Protein AF-A0A0Q0CYH7-F1 (afdb_monomer_lite)

Foldseek 3Di:
DDPDDDDPCQQVDDPPPPPDGVVVVVVVVVVVVVVVVVVVVVD

Structure (mmCIF, N/CA/C/O backbone):
data_AF-A0A0Q0CYH7-F1
#
_entry.id   AF-A0A0Q0CYH7-F1
#
loop_
_atom_site.group_PDB
_atom_site.id
_atom_site.type_symbol
_atom_site.label_atom_id
_atom_site.label_alt_id
_atom_site.label_comp_id
_atom_site.label_asym_id
_atom_site.label_enti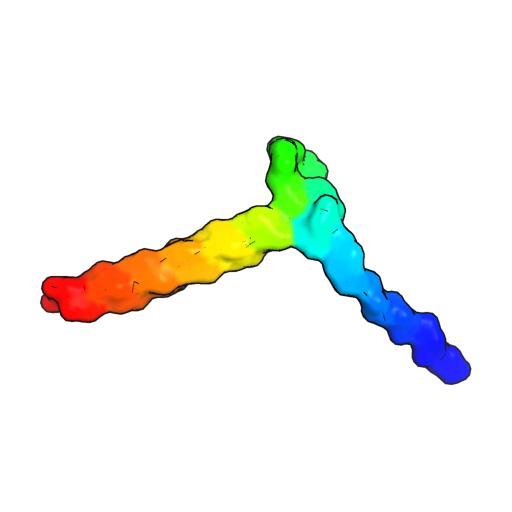ty_id
_atom_site.label_seq_id
_atom_site.pdbx_PDB_ins_code
_atom_site.Cartn_x
_atom_site.Cartn_y
_atom_site.Cartn_z
_atom_site.occupancy
_atom_site.B_iso_or_equiv
_atom_site.auth_seq_id
_atom_site.auth_comp_id
_atom_site.auth_asym_id
_atom_site.auth_atom_id
_atom_site.pdbx_PDB_model_num
ATOM 1 N N . MET A 1 1 ? -5.678 -16.724 32.336 1.00 52.72 1 MET A N 1
ATOM 2 C CA . MET A 1 1 ? -5.349 -17.177 30.965 1.00 52.72 1 MET A CA 1
ATOM 3 C C . MET A 1 1 ? -5.620 -16.006 30.033 1.00 52.72 1 MET A C 1
ATOM 5 O O . MET A 1 1 ? -6.674 -15.402 30.181 1.00 52.72 1 MET A O 1
ATOM 9 N N . MET A 1 2 ? -4.669 -15.603 29.183 1.00 71.19 2 MET A N 1
ATOM 10 C CA . MET A 1 2 ? -4.854 -14.423 28.327 1.00 71.19 2 MET A CA 1
ATOM 11 C C . MET A 1 2 ? -5.884 -14.697 27.237 1.00 71.19 2 MET A C 1
ATOM 13 O O . MET A 1 2 ? -5.634 -15.477 26.327 1.00 71.19 2 MET A O 1
ATOM 17 N N . ASN A 1 3 ? -7.030 -14.030 27.344 1.00 78.56 3 ASN A N 1
ATOM 18 C CA . ASN A 1 3 ? -8.109 -14.062 26.364 1.00 78.56 3 ASN A CA 1
ATOM 19 C C . ASN A 1 3 ? -7.950 -12.902 25.367 1.00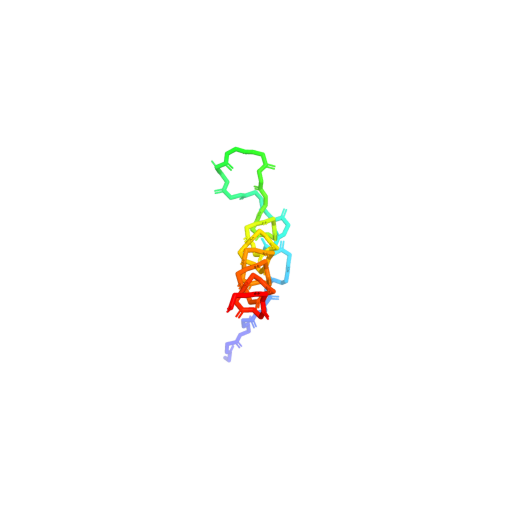 78.56 3 ASN A C 1
ATOM 21 O O . ASN A 1 3 ? -8.841 -12.062 25.221 1.00 78.56 3 ASN A O 1
ATOM 25 N N . TYR A 1 4 ? -6.769 -12.788 24.756 1.00 83.88 4 TYR A N 1
ATOM 26 C CA . TYR A 1 4 ? -6.556 -11.791 23.714 1.00 83.88 4 TYR A CA 1
ATOM 27 C C . TYR A 1 4 ? -7.243 -12.268 22.436 1.00 83.88 4 TYR A C 1
ATOM 29 O O . TYR A 1 4 ? -6.859 -13.279 21.851 1.00 83.88 4 TYR A O 1
ATOM 37 N N . ASN A 1 5 ? -8.279 -11.538 22.038 1.00 83.62 5 ASN A N 1
ATOM 38 C CA . ASN A 1 5 ? -9.003 -11.771 20.802 1.00 83.62 5 ASN A CA 1
ATOM 39 C C . ASN A 1 5 ? -8.458 -10.797 19.763 1.00 83.62 5 ASN A C 1
ATOM 41 O O . ASN A 1 5 ? -8.524 -9.582 19.943 1.00 83.62 5 ASN A O 1
ATOM 45 N N . TRP A 1 6 ? -7.872 -11.349 18.708 1.00 91.19 6 TRP A N 1
ATOM 46 C CA . TRP A 1 6 ? -7.317 -10.571 17.612 1.00 91.19 6 TRP A CA 1
ATOM 47 C C . TRP A 1 6 ? -8.426 -9.829 16.850 1.00 91.19 6 TRP A C 1
ATOM 49 O O . TRP A 1 6 ? -9.425 -10.433 16.459 1.00 91.19 6 TRP A O 1
ATOM 59 N N . ASP A 1 7 ? -8.230 -8.530 16.609 1.00 91.19 7 ASP A N 1
ATOM 60 C CA . ASP A 1 7 ? -9.177 -7.678 15.883 1.00 91.19 7 ASP A CA 1
ATOM 61 C C . ASP A 1 7 ? -8.768 -7.523 14.412 1.00 91.19 7 ASP A C 1
ATOM 63 O O . ASP A 1 7 ? -8.012 -6.624 14.043 1.00 91.19 7 ASP A O 1
ATOM 67 N N . TRP A 1 8 ? -9.318 -8.381 13.549 1.00 93.00 8 TRP A N 1
ATOM 68 C CA . TRP A 1 8 ? -9.170 -8.253 12.095 1.00 93.00 8 TRP A CA 1
ATOM 69 C C . TRP A 1 8 ? -9.822 -6.980 11.531 1.00 93.00 8 TRP A C 1
ATOM 71 O O . TRP A 1 8 ? -9.462 -6.542 10.440 1.00 93.00 8 TRP A O 1
ATOM 81 N N . GLY A 1 9 ? -10.751 -6.352 12.259 1.00 94.88 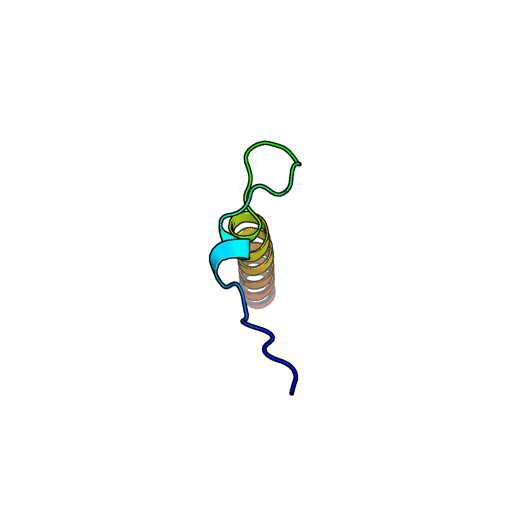9 GLY A N 1
ATOM 82 C CA . GLY A 1 9 ? -11.430 -5.130 11.829 1.00 94.88 9 GLY A CA 1
ATOM 83 C C . GLY A 1 9 ? -10.525 -3.897 11.807 1.00 94.88 9 GLY A C 1
ATOM 84 O O . GLY A 1 9 ? -10.902 -2.880 11.226 1.00 94.88 9 GLY A O 1
ATOM 85 N N . VAL A 1 10 ? -9.323 -3.972 12.392 1.00 93.62 10 VAL A N 1
ATOM 86 C CA . VAL A 1 10 ? -8.358 -2.863 12.425 1.00 93.62 10 VAL A CA 1
ATOM 87 C C . VAL A 1 10 ? -7.988 -2.346 11.032 1.00 93.62 10 VAL A C 1
ATOM 89 O O . VAL A 1 10 ? -7.794 -1.146 10.867 1.00 93.62 10 VAL A O 1
ATOM 92 N N . PHE A 1 11 ? -7.971 -3.213 10.018 1.00 94.75 11 PHE A N 1
ATOM 93 C CA . PHE A 1 11 ? -7.619 -2.840 8.648 1.00 94.75 11 PHE A CA 1
ATOM 94 C C . PHE A 1 11 ? -8.567 -1.799 8.042 1.00 94.75 11 PHE A C 1
ATOM 96 O O . PHE A 1 11 ? -8.128 -0.942 7.282 1.00 94.75 11 PHE A O 1
ATOM 103 N N . PHE A 1 12 ? -9.844 -1.823 8.425 1.00 95.38 12 PHE A N 1
ATOM 104 C CA . PHE A 1 12 ? -10.862 -0.899 7.915 1.00 95.38 12 PHE A CA 1
ATOM 105 C C . PHE A 1 12 ? -11.005 0.369 8.762 1.00 95.38 12 PHE A C 1
ATOM 107 O O . PHE A 1 12 ? -11.859 1.211 8.484 1.00 95.38 12 PHE A O 1
ATOM 114 N N . LYS A 1 13 ? -10.199 0.517 9.819 1.00 95.06 13 LYS A N 1
ATOM 115 C CA . LYS A 1 13 ? -10.197 1.733 10.634 1.00 95.06 13 LYS A CA 1
ATOM 116 C C . LYS A 1 13 ? -9.446 2.837 9.895 1.00 95.06 13 LYS A C 1
ATOM 118 O O . LYS A 1 13 ? -8.439 2.580 9.236 1.00 95.06 13 LYS A O 1
ATOM 123 N N 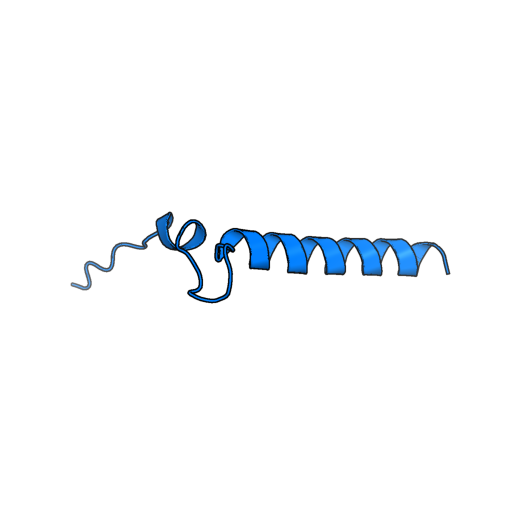. SER A 1 14 ? -9.941 4.066 10.033 1.00 93.19 14 SER A N 1
ATOM 124 C CA . SER A 1 14 ? -9.235 5.250 9.546 1.00 93.19 14 SER A CA 1
ATOM 125 C C . SER A 1 14 ? -7.913 5.409 10.292 1.00 93.19 14 SER A C 1
ATOM 127 O O . SER A 1 14 ? -7.845 5.199 11.506 1.00 93.19 14 SER A O 1
ATOM 129 N N . THR A 1 15 ? -6.874 5.806 9.567 1.00 89.44 15 THR A N 1
ATOM 130 C CA . THR A 1 15 ? -5.542 6.070 10.129 1.00 89.44 15 THR A CA 1
ATOM 131 C C . THR A 1 15 ? -5.470 7.407 10.875 1.00 89.44 15 THR A C 1
ATOM 133 O O . THR A 1 15 ? -4.465 7.700 11.520 1.00 89.44 15 THR A O 1
ATOM 136 N N . GLY A 1 16 ? -6.513 8.242 10.778 1.00 87.81 16 GLY A N 1
ATOM 137 C CA . GLY A 1 16 ? -6.494 9.631 11.245 1.00 87.81 16 GLY A CA 1
ATOM 138 C C . GLY A 1 16 ? -5.695 10.572 10.336 1.00 87.81 16 GLY A C 1
ATOM 139 O O . GLY A 1 16 ? -5.602 11.764 10.623 1.00 87.81 16 GLY A O 1
ATOM 140 N N . VAL A 1 17 ? -5.143 10.054 9.233 1.00 88.38 17 VAL A N 1
ATOM 141 C CA . VAL A 1 17 ? -4.434 10.817 8.206 1.00 88.38 17 VAL A CA 1
ATOM 142 C C . VAL A 1 17 ? -5.259 10.763 6.924 1.00 88.38 17 VAL A C 1
ATOM 144 O O . VAL A 1 17 ? -5.343 9.734 6.259 1.00 88.38 17 VAL A O 1
ATOM 147 N N . GLY A 1 18 ? -5.885 11.888 6.580 1.00 87.00 18 GLY A N 1
ATOM 148 C CA . GLY A 1 18 ? -6.753 11.974 5.406 1.00 87.00 18 GLY A CA 1
ATOM 149 C C . GLY A 1 18 ? -7.994 11.080 5.515 1.00 87.00 18 GLY A C 1
ATOM 150 O O . GLY A 1 18 ? -8.537 10.877 6.600 1.00 87.00 18 GLY A O 1
ATOM 151 N N . SER A 1 19 ? -8.460 10.573 4.373 1.00 90.12 19 SER A N 1
ATOM 152 C CA . SER A 1 19 ? -9.634 9.695 4.264 1.00 90.12 19 SER A CA 1
ATOM 153 C C . SER A 1 19 ? -9.273 8.211 4.134 1.00 90.12 19 SER A C 1
ATOM 155 O O . SER A 1 19 ? -10.120 7.416 3.73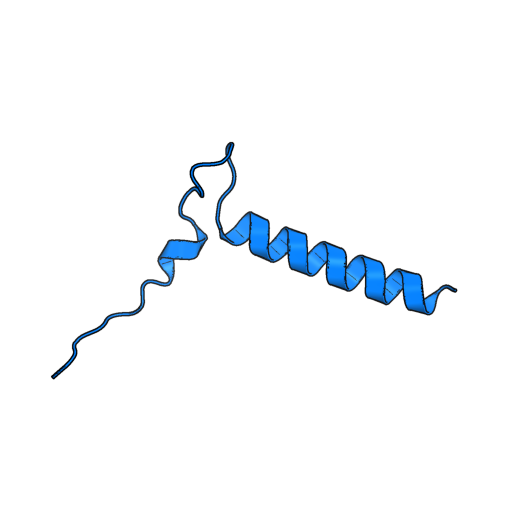8 1.00 90.12 19 SER A O 1
ATOM 157 N N . GLU A 1 20 ? -8.024 7.843 4.422 1.00 95.00 20 GLU A N 1
ATOM 158 C CA . GLU A 1 20 ? -7.499 6.499 4.176 1.00 95.00 20 GLU A CA 1
ATOM 159 C C . GLU A 1 20 ? -7.623 5.581 5.397 1.00 95.00 20 GLU A C 1
ATOM 161 O O . GLU A 1 20 ? -7.636 6.008 6.562 1.00 95.00 20 GLU A O 1
ATOM 166 N N . THR A 1 21 ? -7.704 4.287 5.111 1.00 96.56 21 THR A N 1
ATOM 167 C CA . THR A 1 21 ? -7.697 3.192 6.079 1.00 96.56 21 THR A CA 1
ATOM 168 C C . THR A 1 21 ? -6.328 2.518 6.145 1.00 96.56 21 THR A C 1
ATOM 170 O O . THR A 1 21 ? -5.492 2.659 5.252 1.00 96.56 21 THR A O 1
ATOM 173 N N . TYR A 1 22 ? -6.082 1.740 7.201 1.00 95.50 22 TYR A N 1
ATOM 174 C CA . TYR A 1 22 ? -4.847 0.951 7.306 1.00 95.50 22 TYR A CA 1
ATOM 175 C C . TYR A 1 22 ? -4.676 -0.045 6.149 1.00 95.50 22 TYR A C 1
ATOM 177 O O . TYR A 1 22 ? -3.550 -0.352 5.754 1.00 95.50 22 TYR A O 1
ATOM 185 N N . LEU A 1 23 ? -5.784 -0.545 5.601 1.00 96.06 23 LEU A N 1
ATOM 186 C CA . LEU A 1 23 ? -5.785 -1.426 4.439 1.00 96.06 23 LEU A CA 1
ATOM 187 C C . LEU A 1 23 ? -5.274 -0.713 3.183 1.00 96.06 23 LEU A C 1
ATOM 189 O O . LEU A 1 23 ? -4.481 -1.296 2.445 1.00 96.06 23 LEU A O 1
ATOM 193 N N . ASP A 1 24 ? -5.661 0.547 2.976 1.00 95.38 24 ASP A N 1
ATOM 194 C CA . ASP A 1 24 ? -5.219 1.341 1.822 1.00 95.38 24 ASP A CA 1
ATOM 195 C C . ASP A 1 24 ? -3.695 1.502 1.814 1.00 95.38 24 ASP A C 1
ATOM 197 O O . ASP A 1 24 ? -3.042 1.328 0.783 1.00 95.38 24 ASP A O 1
ATOM 201 N N . TRP A 1 25 ? -3.105 1.728 2.989 1.00 95.12 25 TRP A N 1
ATOM 202 C CA . TRP A 1 25 ? -1.654 1.842 3.146 1.00 95.12 25 TRP A CA 1
ATOM 203 C C . TRP A 1 25 ? -0.938 0.533 2.814 1.00 95.12 25 TRP A C 1
ATOM 205 O O . TRP A 1 25 ? 0.078 0.536 2.115 1.00 95.12 25 TRP A O 1
ATOM 215 N N . PHE A 1 26 ? -1.486 -0.594 3.272 1.00 95.88 26 PHE A N 1
ATOM 216 C CA . PHE A 1 26 ? -0.950 -1.919 2.962 1.00 95.88 26 PHE A CA 1
ATOM 217 C C . PHE A 1 26 ? -0.981 -2.208 1.457 1.00 95.88 26 PHE A C 1
ATOM 219 O O . PHE A 1 26 ? 0.020 -2.659 0.894 1.00 95.88 26 PHE A O 1
ATOM 226 N N . ILE A 1 27 ? -2.105 -1.923 0.796 1.00 97.19 27 ILE A N 1
ATOM 227 C CA . ILE A 1 27 ? -2.256 -2.136 -0.648 1.00 97.19 27 ILE A CA 1
ATOM 228 C C . ILE A 1 27 ? -1.335 -1.204 -1.436 1.00 97.19 27 ILE A C 1
ATOM 230 O O . ILE A 1 27 ? -0.693 -1.655 -2.382 1.00 97.19 27 ILE A O 1
ATOM 234 N N . SER A 1 28 ? -1.220 0.063 -1.038 1.00 96.81 28 SER A N 1
ATOM 235 C CA . SER A 1 28 ? -0.321 1.029 -1.677 1.00 96.81 28 SER A CA 1
ATOM 236 C C . SER A 1 28 ? 1.142 0.573 -1.612 1.00 96.81 28 SER A C 1
ATOM 238 O O . SER A 1 28 ? 1.832 0.529 -2.635 1.00 96.81 28 SER A O 1
ATOM 240 N N . GLY A 1 29 ? 1.605 0.133 -0.436 1.00 97.31 29 GLY A N 1
ATOM 241 C CA . GLY A 1 29 ? 2.959 -0.403 -0.266 1.00 97.31 29 GLY A CA 1
ATOM 242 C C . GLY A 1 29 ? 3.216 -1.674 -1.086 1.00 97.31 29 GLY A C 1
ATOM 243 O O . GLY A 1 29 ? 4.273 -1.816 -1.712 1.00 97.31 29 GLY A O 1
ATOM 244 N N . LEU A 1 30 ? 2.235 -2.580 -1.141 1.00 98.19 30 LEU A N 1
ATOM 245 C CA . LEU A 1 30 ? 2.307 -3.778 -1.979 1.00 98.19 30 LEU A CA 1
ATOM 246 C C . LEU A 1 30 ? 2.358 -3.417 -3.471 1.00 98.19 30 LEU A C 1
ATOM 248 O O . LEU A 1 30 ? 3.184 -3.960 -4.206 1.00 98.19 30 LEU A O 1
ATOM 252 N N . GLY A 1 31 ? 1.521 -2.473 -3.903 1.00 98.38 31 GLY A N 1
ATOM 253 C CA . GLY A 1 31 ? 1.479 -1.972 -5.274 1.00 98.38 31 GLY A CA 1
ATOM 254 C C . GLY A 1 31 ? 2.826 -1.408 -5.717 1.00 98.38 31 GLY A C 1
ATOM 255 O O . GLY A 1 31 ? 3.322 -1.783 -6.778 1.00 98.38 31 GLY A O 1
ATOM 256 N N . TRP A 1 32 ? 3.469 -0.596 -4.874 1.00 98.31 32 TRP A N 1
ATOM 257 C CA . TRP A 1 32 ? 4.815 -0.085 -5.144 1.00 98.31 32 TRP A CA 1
ATOM 258 C C . TRP A 1 32 ? 5.869 -1.185 -5.223 1.00 98.31 32 TRP A C 1
ATOM 260 O O . TRP A 1 32 ? 6.707 -1.162 -6.120 1.00 98.31 32 TRP A O 1
ATOM 270 N N . THR A 1 33 ? 5.811 -2.173 -4.330 1.00 98.12 33 THR A N 1
ATOM 271 C CA . THR A 1 33 ? 6.750 -3.304 -4.347 1.00 98.12 33 THR A CA 1
ATOM 272 C C . THR A 1 33 ? 6.648 -4.086 -5.657 1.00 98.12 33 THR A C 1
ATOM 274 O O . THR A 1 33 ? 7.666 -4.378 -6.284 1.00 98.12 33 THR A O 1
ATOM 277 N N . ILE A 1 34 ? 5.425 -4.381 -6.106 1.00 98.25 34 ILE A N 1
ATOM 278 C CA . ILE A 1 34 ? 5.181 -5.081 -7.373 1.00 98.25 34 ILE A CA 1
ATOM 279 C C . ILE A 1 34 ? 5.622 -4.218 -8.556 1.00 98.25 34 ILE A C 1
ATOM 281 O O . ILE A 1 34 ? 6.303 -4.718 -9.447 1.00 98.25 34 ILE A O 1
ATOM 285 N N . ALA A 1 35 ? 5.278 -2.928 -8.560 1.00 98.12 35 ALA A N 1
ATOM 286 C CA . ALA A 1 35 ? 5.680 -2.012 -9.621 1.00 98.12 35 ALA A CA 1
ATOM 287 C C . ALA A 1 35 ? 7.207 -1.973 -9.773 1.00 98.12 35 ALA A C 1
ATOM 289 O O . ALA A 1 35 ? 7.718 -2.120 -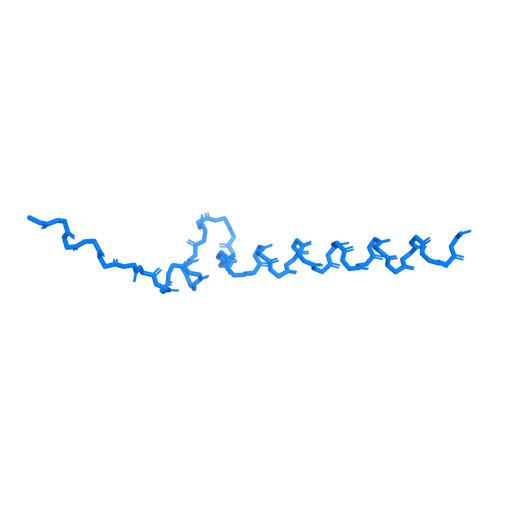10.881 1.00 98.12 35 ALA A O 1
ATOM 290 N N . ILE A 1 36 ? 7.936 -1.858 -8.660 1.00 98.00 36 ILE A N 1
ATOM 291 C CA . ILE A 1 36 ? 9.403 -1.878 -8.652 1.00 98.00 36 ILE A CA 1
ATOM 292 C C . ILE A 1 36 ? 9.935 -3.229 -9.142 1.00 98.00 36 ILE A C 1
ATOM 294 O O . ILE A 1 36 ? 10.839 -3.251 -9.974 1.00 98.00 36 ILE A O 1
ATOM 298 N N . ALA A 1 37 ? 9.370 -4.348 -8.678 1.00 97.81 37 ALA A N 1
ATOM 299 C CA . ALA A 1 37 ? 9.782 -5.681 -9.118 1.00 97.81 37 ALA A CA 1
ATOM 300 C C . ALA A 1 37 ? 9.608 -5.874 -10.635 1.00 97.81 37 ALA A C 1
ATOM 302 O O . ALA A 1 37 ? 10.494 -6.418 -11.288 1.00 97.81 37 ALA A O 1
ATOM 303 N N . VAL A 1 38 ? 8.501 -5.382 -11.203 1.00 98.12 38 VAL A N 1
ATOM 304 C CA . VAL A 1 38 ? 8.237 -5.426 -12.649 1.00 98.12 38 VAL A CA 1
ATOM 305 C C . VAL A 1 38 ? 9.204 -4.525 -13.415 1.00 98.12 38 VAL A C 1
ATOM 307 O O . VAL A 1 38 ? 9.764 -4.957 -14.418 1.00 98.12 38 VAL A O 1
ATOM 310 N N . VAL A 1 39 ? 9.441 -3.295 -12.950 1.00 97.94 39 VAL A N 1
ATOM 311 C CA . VAL A 1 39 ? 10.399 -2.378 -13.593 1.00 97.94 39 VAL A CA 1
ATOM 312 C C . VAL A 1 39 ? 11.808 -2.973 -13.599 1.00 97.94 39 VAL A C 1
ATOM 314 O O . VAL A 1 39 ? 12.492 -2.895 -14.616 1.00 97.94 39 VAL A O 1
ATOM 317 N N . ALA A 1 40 ? 12.218 -3.629 -12.512 1.00 97.31 40 ALA A N 1
ATOM 318 C CA . ALA A 1 40 ? 13.514 -4.297 -12.414 1.00 97.31 40 ALA A CA 1
ATOM 319 C C . ALA A 1 40 ? 13.682 -5.482 -13.382 1.00 97.31 40 ALA A C 1
ATOM 321 O O . ALA A 1 40 ? 14.805 -5.907 -13.613 1.00 97.31 40 ALA A O 1
ATOM 322 N N . TRP A 1 41 ? 12.599 -6.039 -13.931 1.00 95.69 41 TRP A N 1
ATOM 323 C CA . TRP A 1 41 ? 12.677 -7.079 -14.965 1.00 95.69 41 TRP A CA 1
ATOM 324 C C . TRP A 1 41 ? 12.814 -6.510 -16.380 1.00 95.69 41 TRP A C 1
ATOM 326 O O . TRP A 1 41 ? 13.187 -7.238 -17.297 1.00 95.69 41 TRP A O 1
ATOM 336 N N . ILE A 1 42 ? 12.452 -5.240 -16.574 1.00 94.88 42 ILE A N 1
ATOM 337 C CA . ILE A 1 42 ? 12.449 -4.581 -17.885 1.00 94.88 42 ILE A CA 1
ATOM 338 C C . ILE A 1 42 ? 13.825 -3.976 -18.214 1.00 94.88 42 ILE A C 1
ATOM 340 O O . ILE A 1 42 ? 14.139 -3.802 -19.392 1.00 94.88 42 ILE A O 1
ATOM 344 N N . ILE A 1 43 ? 14.624 -3.650 -17.193 1.00 84.81 43 ILE A N 1
ATOM 345 C CA . ILE A 1 43 ? 15.953 -3.020 -17.293 1.00 84.81 43 ILE A CA 1
ATOM 346 C C . ILE A 1 43 ? 17.036 -4.078 -17.096 1.00 84.81 43 ILE A C 1
ATOM 348 O O . ILE A 1 43 ? 17.996 -4.080 -17.898 1.00 84.81 43 ILE A O 1
#

Secondary structure (DSSP, 8-state):
-------GGGGGSB-SSTT-BHHHHHHHHHHHHHHHHHHHHH-

Organism: NCBI:txid264459

Radius of gyration: 15.92 Å; chains: 1; bounding box: 27×29×49 Å

Sequence (43 aa):
MMNYNWDWGVFFKSTGVGSETYLDWFISGLGWTIAIAVVAWII

pLDDT: mean 92.32, std 8.42, range [52.72, 98.38]